Protein AF-A0A074LL83-F1 (afdb_monomer)

Organism: NCBI:txid1157490

Structure (mmCIF, N/CA/C/O backbone):
data_AF-A0A074LL83-F1
#
_entry.id   AF-A0A074LL83-F1
#
loop_
_atom_site.group_PDB
_atom_site.id
_atom_site.type_symbol
_atom_site.label_atom_id
_atom_site.label_alt_id
_atom_site.label_comp_id
_atom_site.label_asym_id
_atom_site.label_entity_id
_atom_site.label_seq_id
_atom_site.pdbx_PDB_ins_code
_atom_site.Cartn_x
_atom_site.Cartn_y
_atom_site.Cartn_z
_atom_site.occupancy
_atom_site.B_iso_or_equiv
_atom_site.auth_seq_id
_atom_site.auth_comp_id
_atom_site.auth_asym_id
_atom_site.auth_atom_id
_atom_site.pdbx_PDB_model_num
ATOM 1 N N . MET A 1 1 ? 24.679 20.897 33.293 1.00 54.88 1 MET A N 1
ATOM 2 C CA . MET A 1 1 ? 26.106 20.642 32.977 1.00 54.88 1 MET A CA 1
ATOM 3 C C . MET A 1 1 ? 26.326 19.509 31.965 1.00 54.88 1 MET A C 1
ATOM 5 O O . MET A 1 1 ? 27.385 19.500 31.364 1.00 54.88 1 MET A O 1
ATOM 9 N N . GLN A 1 2 ? 25.372 18.596 31.721 1.00 56.31 2 GLN A N 1
ATOM 10 C CA . GLN A 1 2 ? 25.545 17.482 30.762 1.00 56.31 2 GLN A CA 1
ATOM 11 C C . GLN A 1 2 ? 25.515 17.887 29.275 1.00 56.31 2 GLN A C 1
ATOM 13 O O . GLN A 1 2 ? 26.159 17.241 28.459 1.00 56.31 2 GLN A O 1
ATOM 18 N N . GLU A 1 3 ? 24.825 18.971 28.919 1.00 57.19 3 GLU A N 1
ATOM 19 C CA . GLU A 1 3 ? 24.640 19.381 27.515 1.00 57.19 3 GLU A CA 1
ATOM 20 C C . GLU A 1 3 ? 25.941 19.857 26.840 1.00 57.19 3 GLU A C 1
ATOM 22 O O . GLU A 1 3 ? 26.158 19.633 25.652 1.00 57.19 3 GLU A O 1
ATOM 27 N N . HIS A 1 4 ? 26.861 20.437 27.617 1.00 55.94 4 HIS A N 1
ATOM 28 C CA . HIS A 1 4 ? 28.165 20.865 27.110 1.00 55.94 4 HIS A CA 1
ATOM 29 C C . HIS A 1 4 ? 29.113 19.694 26.824 1.00 55.94 4 HIS A C 1
ATOM 31 O O . HIS A 1 4 ? 29.943 19.811 25.929 1.00 55.94 4 HIS A O 1
ATOM 37 N N . ALA A 1 5 ? 28.969 18.567 27.530 1.00 67.25 5 ALA A N 1
ATOM 38 C CA . ALA A 1 5 ? 29.802 17.385 27.308 1.00 67.25 5 ALA A CA 1
ATOM 39 C C . ALA A 1 5 ? 29.452 16.693 25.979 1.00 67.25 5 ALA A C 1
ATOM 41 O O . ALA A 1 5 ? 30.344 16.344 25.211 1.00 67.25 5 ALA A O 1
ATOM 42 N N . ALA A 1 6 ? 28.157 16.593 25.661 1.00 66.69 6 ALA A N 1
ATOM 43 C CA . ALA A 1 6 ? 27.686 15.978 24.419 1.00 66.69 6 ALA A CA 1
ATOM 44 C C . ALA A 1 6 ? 28.122 16.762 23.166 1.00 66.69 6 ALA A C 1
ATOM 46 O O . ALA A 1 6 ? 28.468 16.176 22.143 1.00 66.69 6 ALA A O 1
ATOM 47 N N . LEU A 1 7 ? 28.156 18.097 23.244 1.00 68.69 7 LEU A N 1
ATOM 48 C CA . LEU A 1 7 ? 28.648 18.932 22.143 1.00 68.69 7 LEU A CA 1
ATOM 49 C C . LEU A 1 7 ? 30.159 18.787 21.924 1.00 68.69 7 LEU A C 1
ATOM 51 O O . LEU A 1 7 ? 30.627 18.922 20.794 1.00 68.69 7 LEU A O 1
ATOM 55 N N . GLN A 1 8 ? 30.912 18.493 22.983 1.00 73.31 8 GLN A N 1
ATOM 56 C CA . GLN A 1 8 ? 32.361 18.341 22.924 1.00 73.31 8 GLN A CA 1
ATOM 57 C C . GLN A 1 8 ? 32.765 17.019 22.252 1.00 73.31 8 GLN A C 1
ATOM 59 O O . GLN A 1 8 ? 33.662 17.013 21.410 1.00 73.31 8 GLN A O 1
ATOM 64 N N . GLU A 1 9 ? 32.035 15.932 22.528 1.00 69.62 9 GLU A N 1
ATOM 65 C CA . GLU A 1 9 ? 32.222 14.638 21.851 1.00 69.62 9 GLU A CA 1
ATOM 66 C C . GLU A 1 9 ? 31.935 14.727 20.343 1.00 69.62 9 GLU A C 1
ATOM 68 O O . GLU A 1 9 ? 32.681 14.186 19.527 1.00 69.62 9 GLU A O 1
ATOM 73 N N . ILE A 1 10 ? 30.899 15.478 19.947 1.00 71.44 10 ILE A N 1
ATOM 74 C CA . ILE A 1 10 ? 30.549 15.675 18.529 1.00 71.44 10 ILE A CA 1
ATOM 75 C C . ILE A 1 10 ? 31.634 16.473 17.787 1.00 71.44 10 ILE A C 1
ATOM 77 O O . ILE A 1 10 ? 31.886 16.224 16.605 1.00 71.44 10 ILE A O 1
ATOM 81 N N . GLN A 1 11 ? 32.297 17.421 18.456 1.00 73.88 11 GLN A N 1
ATOM 82 C CA . GLN A 1 11 ? 33.397 18.178 17.854 1.00 73.88 11 GLN A CA 1
ATOM 83 C C . GLN A 1 11 ? 34.665 17.332 17.703 1.00 73.88 11 GLN A C 1
ATOM 85 O O . GLN A 1 11 ? 35.257 17.349 16.624 1.00 73.88 11 GLN A O 1
ATOM 90 N N . GLN A 1 12 ? 35.020 16.526 18.708 1.00 75.75 12 GLN A N 1
ATOM 91 C CA . GLN A 1 12 ? 36.162 15.607 18.609 1.00 75.75 12 GLN A CA 1
ATOM 92 C C . GLN A 1 12 ? 35.992 14.595 17.472 1.00 75.75 12 GLN A C 1
ATOM 94 O O . GLN A 1 12 ? 36.8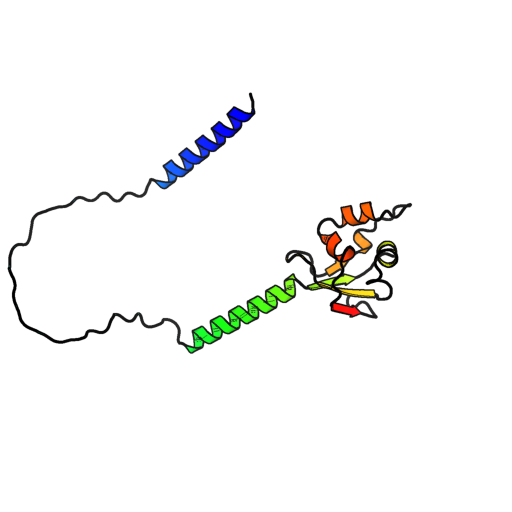98 14.434 16.655 1.00 75.75 12 GLN A O 1
ATOM 99 N N . ALA A 1 13 ? 34.804 13.998 17.331 1.00 67.94 13 ALA A N 1
ATOM 100 C CA . ALA A 1 13 ? 34.530 13.057 16.244 1.00 67.94 13 ALA A CA 1
ATOM 101 C C . ALA A 1 13 ? 34.666 13.700 14.847 1.00 67.94 13 ALA A C 1
ATOM 103 O O . ALA A 1 13 ? 35.044 13.042 13.874 1.00 67.94 13 ALA A O 1
ATOM 104 N N . ARG A 1 14 ? 34.387 15.005 14.727 1.00 64.25 14 ARG A N 1
ATOM 105 C CA . ARG A 1 14 ? 34.514 15.742 13.462 1.00 64.25 14 ARG A CA 1
ATOM 106 C C . ARG A 1 14 ? 35.968 16.084 13.134 1.00 64.25 14 ARG A C 1
ATOM 108 O O . ARG A 1 14 ? 36.344 16.046 11.961 1.00 64.25 14 ARG A O 1
ATOM 115 N N . GLU A 1 15 ? 36.783 16.388 14.138 1.00 64.50 15 GLU A N 1
ATOM 116 C CA . GLU A 1 15 ? 38.220 16.632 13.967 1.00 64.50 15 GLU A CA 1
ATOM 117 C C . GLU A 1 15 ? 38.965 15.350 13.577 1.00 64.50 15 GLU A C 1
ATOM 119 O O . GLU A 1 15 ? 39.771 15.380 12.649 1.00 64.50 15 GLU A O 1
ATOM 124 N N . GLU A 1 16 ? 38.621 14.205 14.171 1.00 62.50 16 GLU A N 1
ATOM 125 C CA . GLU A 1 16 ? 39.196 12.900 13.809 1.00 62.50 16 GLU A CA 1
ATOM 126 C C . GLU A 1 16 ? 38.841 12.479 12.372 1.00 62.50 16 GLU A C 1
ATOM 128 O O . GLU A 1 16 ? 39.699 11.995 11.624 1.00 62.50 16 GLU A O 1
ATOM 133 N N . ALA A 1 17 ? 37.600 12.731 11.940 1.00 57.31 17 ALA A N 1
ATOM 134 C CA . ALA A 1 17 ? 37.172 12.480 10.563 1.00 57.31 17 ALA A CA 1
ATOM 135 C C . ALA A 1 17 ? 37.870 13.413 9.554 1.00 57.31 17 ALA A C 1
ATOM 137 O O . ALA A 1 17 ? 38.196 13.001 8.439 1.00 57.31 17 ALA A O 1
ATOM 138 N N . THR A 1 18 ? 38.151 14.657 9.952 1.00 58.06 18 THR A N 1
ATOM 139 C CA . THR A 1 18 ? 38.845 15.634 9.098 1.00 58.06 18 THR A CA 1
ATOM 140 C C . THR A 1 18 ? 40.349 15.343 9.024 1.00 58.06 18 THR A C 1
ATOM 142 O O . THR A 1 18 ? 40.938 15.444 7.949 1.00 58.06 18 THR A O 1
ATOM 145 N N . ALA A 1 19 ? 40.963 14.892 10.124 1.00 56.03 19 ALA A N 1
ATOM 146 C CA . ALA A 1 19 ? 42.364 14.471 10.166 1.00 56.03 19 ALA A CA 1
ATOM 147 C C . ALA A 1 19 ? 42.610 13.178 9.367 1.00 56.03 19 ALA A C 1
ATOM 14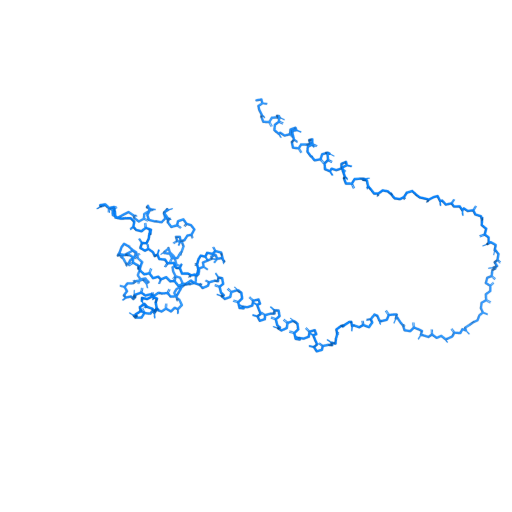9 O O . ALA A 1 19 ? 43.634 13.050 8.696 1.00 56.03 19 ALA A O 1
ATOM 150 N N . THR A 1 20 ? 41.648 12.249 9.361 1.00 50.91 20 THR A N 1
ATOM 151 C CA . THR A 1 20 ? 41.739 11.000 8.582 1.00 50.91 20 THR A CA 1
ATOM 152 C C . THR A 1 20 ? 41.584 11.241 7.074 1.00 50.91 20 THR A C 1
ATOM 154 O O . THR A 1 20 ? 42.160 10.514 6.268 1.00 50.91 20 THR A O 1
ATOM 157 N N . SER A 1 21 ? 40.879 12.302 6.664 1.00 48.91 21 SER A N 1
ATOM 158 C CA . SER A 1 21 ? 40.698 12.649 5.246 1.00 48.91 21 SER A CA 1
ATOM 159 C C . SER A 1 21 ? 41.885 13.404 4.620 1.00 48.91 21 SER A C 1
ATOM 161 O O . SER A 1 21 ? 41.867 13.650 3.415 1.00 48.91 21 SER A O 1
ATOM 163 N N . ALA A 1 22 ? 42.911 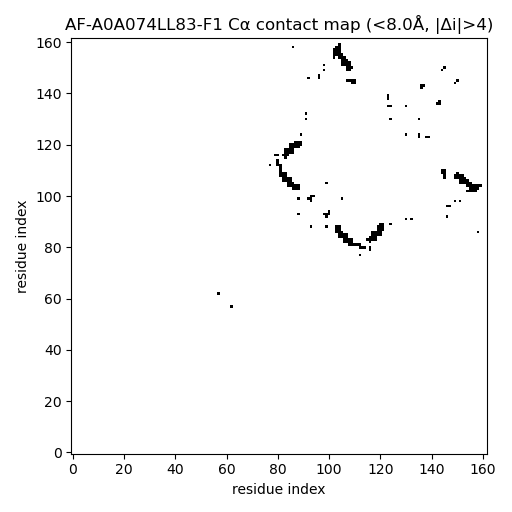13.773 5.397 1.00 50.34 22 ALA A N 1
ATOM 164 C CA . ALA A 1 22 ? 44.043 14.581 4.927 1.00 50.34 22 ALA A CA 1
ATOM 165 C C . ALA A 1 22 ? 45.300 13.766 4.546 1.00 50.34 22 ALA A C 1
ATOM 167 O O . ALA A 1 22 ? 46.328 14.349 4.205 1.00 50.34 22 ALA A O 1
ATOM 168 N N . VAL A 1 23 ? 45.240 12.429 4.557 1.00 54.00 23 VAL A N 1
ATOM 169 C CA . VAL A 1 23 ? 46.351 11.555 4.130 1.00 54.00 23 VAL A CA 1
ATOM 170 C C . VAL A 1 23 ? 46.184 11.147 2.663 1.00 54.00 23 VAL A C 1
ATOM 172 O O . VAL A 1 23 ? 46.036 9.975 2.353 1.00 54.00 23 VAL A O 1
ATOM 175 N N . VAL A 1 24 ? 46.209 12.117 1.747 1.00 45.38 24 VAL A N 1
ATOM 176 C CA . VAL A 1 24 ? 46.661 11.908 0.357 1.00 45.38 24 VAL A CA 1
ATOM 177 C C . VAL A 1 24 ? 47.315 13.207 -0.114 1.00 45.38 24 VAL A C 1
ATOM 179 O O . VAL A 1 24 ? 46.686 14.064 -0.727 1.00 45.38 24 VAL A O 1
ATOM 182 N N . ALA A 1 25 ? 48.598 13.358 0.193 1.00 50.03 25 ALA A N 1
ATOM 183 C CA . ALA A 1 25 ? 49.482 14.241 -0.553 1.00 50.03 25 ALA A CA 1
ATOM 184 C C . ALA A 1 25 ? 50.261 13.390 -1.562 1.00 50.03 25 ALA A C 1
ATOM 186 O O . ALA A 1 25 ? 50.741 12.315 -1.198 1.00 50.03 25 ALA A O 1
ATOM 187 N N . PRO A 1 26 ? 50.486 13.890 -2.781 1.00 42.53 26 PRO A N 1
ATOM 188 C CA . PRO A 1 26 ? 51.759 13.656 -3.432 1.00 42.53 26 PRO A CA 1
ATOM 189 C C . PRO A 1 26 ? 52.584 14.946 -3.412 1.00 42.53 26 PRO A C 1
ATOM 191 O O . PRO A 1 26 ? 52.253 15.946 -4.043 1.00 42.53 26 PRO A O 1
ATOM 194 N N . VAL A 1 27 ? 53.678 14.883 -2.655 1.00 48.06 27 VAL A N 1
ATOM 195 C CA . VAL A 1 27 ? 54.888 15.686 -2.842 1.00 48.06 27 VAL A CA 1
ATOM 196 C C . VAL A 1 27 ? 55.633 15.110 -4.049 1.00 48.06 27 VAL A C 1
ATOM 198 O O . VAL A 1 27 ? 55.909 13.913 -4.046 1.00 48.06 27 VAL A O 1
ATOM 201 N N . LEU A 1 28 ? 55.988 15.937 -5.038 1.00 41.09 28 LEU A N 1
ATOM 202 C CA . LEU A 1 28 ? 57.222 15.773 -5.818 1.00 41.09 28 LEU A CA 1
ATOM 203 C C . LEU A 1 28 ? 57.627 17.112 -6.471 1.00 41.09 28 LEU A C 1
ATOM 205 O O . LEU A 1 28 ? 56.783 17.846 -6.979 1.00 41.09 28 LEU A O 1
ATOM 209 N N . GLU A 1 29 ? 58.916 17.420 -6.362 1.00 43.59 29 GLU A N 1
ATOM 210 C CA . GLU A 1 29 ? 59.624 18.688 -6.599 1.00 43.59 29 GLU A CA 1
ATOM 211 C C . GLU A 1 29 ? 59.589 19.234 -8.045 1.00 43.59 29 GLU A C 1
ATOM 213 O O . GLU A 1 29 ? 59.430 18.459 -8.989 1.00 43.59 29 GLU A O 1
ATOM 218 N N . PRO A 1 30 ? 59.817 20.551 -8.254 1.00 42.69 30 PRO A N 1
ATOM 219 C CA . PRO A 1 30 ? 60.119 21.106 -9.565 1.00 42.69 30 PRO A CA 1
ATOM 220 C C . PRO A 1 30 ? 61.636 21.060 -9.806 1.00 42.69 30 PRO A C 1
ATOM 222 O O . PRO A 1 30 ? 62.380 21.858 -9.239 1.00 42.69 30 PRO A O 1
ATOM 225 N N . ASP A 1 31 ? 62.099 20.143 -10.656 1.00 36.25 31 ASP A N 1
ATOM 226 C CA . ASP A 1 31 ? 63.470 20.188 -11.174 1.00 36.25 31 ASP A CA 1
ATOM 227 C C . ASP A 1 31 ? 63.497 21.047 -12.447 1.00 36.25 31 ASP A C 1
ATOM 229 O O . ASP A 1 31 ? 63.228 20.605 -13.566 1.00 36.25 31 ASP A O 1
ATOM 233 N N . GLU A 1 32 ? 63.744 22.340 -12.245 1.00 46.38 32 GLU A N 1
ATOM 234 C CA . GLU A 1 32 ? 64.168 23.259 -13.290 1.00 46.38 32 GLU A CA 1
ATOM 235 C C . GLU A 1 32 ? 65.632 22.969 -13.627 1.00 46.38 32 GLU A C 1
ATOM 237 O O . GLU A 1 32 ? 66.516 23.470 -12.931 1.00 46.38 32 GLU A O 1
ATOM 242 N N . ARG A 1 33 ? 65.884 22.205 -14.698 1.00 44.91 33 ARG A N 1
ATOM 243 C CA . ARG A 1 33 ? 67.024 22.328 -15.636 1.00 44.91 33 ARG A CA 1
ATOM 244 C C . ARG A 1 33 ? 67.168 21.040 -16.436 1.00 44.91 33 ARG A C 1
ATOM 246 O O . ARG A 1 33 ? 67.804 20.101 -15.991 1.00 44.91 33 ARG A O 1
ATOM 253 N N . ASP A 1 34 ? 66.617 21.034 -17.642 1.00 38.38 34 ASP A N 1
ATOM 254 C CA . ASP A 1 34 ? 67.383 20.733 -18.853 1.00 38.38 34 ASP A CA 1
ATOM 255 C C . ASP A 1 34 ? 66.459 20.734 -20.072 1.00 38.38 34 ASP A C 1
ATOM 257 O O . ASP A 1 34 ? 65.319 20.287 -20.011 1.00 38.38 34 ASP A O 1
ATOM 261 N N . LEU A 1 35 ? 67.011 21.215 -21.191 1.00 45.62 35 LEU A N 1
ATOM 262 C CA . LEU A 1 35 ? 66.440 21.314 -22.544 1.00 45.62 35 LEU A CA 1
ATOM 263 C C . LEU A 1 35 ? 65.734 22.651 -22.835 1.00 45.62 35 LEU A C 1
ATOM 265 O O . LEU A 1 35 ? 64.518 22.763 -22.903 1.00 45.62 35 LEU A O 1
ATOM 269 N N . LEU A 1 36 ? 66.479 23.758 -22.852 1.00 38.31 36 LEU A N 1
ATOM 270 C CA . LEU A 1 36 ? 67.263 24.247 -24.004 1.00 38.31 36 LEU A CA 1
ATOM 271 C C . LEU A 1 36 ? 66.424 24.575 -25.254 1.00 38.31 36 LEU A C 1
ATOM 273 O O . LEU A 1 36 ? 66.023 23.704 -26.013 1.00 38.31 36 LEU A O 1
ATOM 277 N N . LEU A 1 37 ? 66.315 25.888 -25.487 1.00 43.47 37 LEU A N 1
ATOM 278 C CA . LEU A 1 37 ? 66.510 26.582 -26.765 1.00 43.47 37 LEU A CA 1
ATOM 279 C C . LEU A 1 37 ? 65.825 26.011 -28.026 1.00 43.47 37 LEU A C 1
ATOM 281 O O . LEU A 1 37 ? 66.400 25.194 -28.742 1.00 43.47 37 LEU A O 1
ATOM 285 N N . SER A 1 38 ? 64.750 26.673 -28.466 1.00 39.47 38 SER A N 1
ATOM 286 C CA . SER A 1 38 ? 64.797 27.481 -29.704 1.00 39.47 38 SER A CA 1
ATOM 287 C C . SER A 1 38 ? 63.541 28.346 -29.895 1.00 39.47 38 SER A C 1
ATOM 289 O O . SER A 1 38 ? 62.445 27.918 -29.537 1.00 39.47 38 SER A O 1
ATOM 291 N N . PRO A 1 39 ? 63.678 29.564 -30.458 1.00 45.03 39 PRO A N 1
ATOM 292 C CA . PRO A 1 39 ? 62.565 30.462 -30.742 1.00 45.03 39 PRO A CA 1
ATOM 293 C C . PRO A 1 39 ? 61.876 30.127 -32.082 1.00 45.03 39 PRO A C 1
ATOM 295 O O . PRO A 1 39 ? 62.506 29.650 -33.022 1.00 45.03 39 PRO A O 1
ATOM 298 N N . ALA A 1 40 ? 60.573 30.421 -32.152 1.00 43.44 40 ALA A N 1
ATOM 299 C CA . ALA A 1 40 ? 59.694 30.427 -33.337 1.00 43.44 40 ALA A CA 1
ATOM 300 C C . ALA A 1 40 ? 60.285 31.252 -34.524 1.00 43.44 40 ALA A C 1
ATOM 302 O O . ALA A 1 40 ? 61.142 32.093 -34.237 1.00 43.44 40 ALA A O 1
ATOM 303 N N . PRO A 1 41 ? 59.824 31.156 -35.810 1.00 51.53 41 PRO A N 1
ATOM 304 C CA . PRO A 1 41 ? 58.413 30.966 -36.204 1.00 51.53 41 PRO A CA 1
ATOM 305 C C . PRO A 1 41 ? 58.084 30.271 -37.563 1.00 51.53 41 PRO A C 1
ATOM 307 O O . PRO A 1 41 ? 58.924 30.059 -38.427 1.00 51.53 41 PRO A O 1
ATOM 310 N N . ALA A 1 42 ? 56.776 30.047 -37.760 1.00 39.94 42 ALA A N 1
ATOM 311 C CA . ALA A 1 42 ? 56.026 30.045 -39.027 1.00 39.94 42 ALA A CA 1
ATOM 312 C C . ALA A 1 42 ? 56.351 29.007 -40.125 1.00 39.94 42 ALA A C 1
ATOM 314 O O . ALA A 1 42 ? 57.200 29.237 -40.981 1.00 39.94 42 ALA A O 1
ATOM 315 N N . ARG A 1 43 ? 55.463 28.017 -40.293 1.00 35.16 43 ARG A N 1
ATOM 316 C CA . ARG A 1 43 ? 54.472 28.011 -41.390 1.00 35.16 43 ARG A CA 1
ATOM 317 C C . ARG A 1 43 ? 53.514 26.825 -41.278 1.00 35.16 43 ARG A C 1
ATOM 319 O O . ARG A 1 43 ? 53.889 25.747 -40.848 1.00 35.16 43 ARG A O 1
ATOM 326 N N . ALA A 1 44 ? 52.279 27.120 -41.667 1.00 49.75 44 ALA A N 1
ATOM 327 C CA . ALA A 1 44 ? 51.123 26.256 -41.813 1.00 49.75 44 ALA A CA 1
ATOM 328 C C . ALA A 1 44 ? 51.424 24.825 -42.279 1.00 49.75 44 ALA A C 1
ATOM 330 O O . ALA A 1 44 ? 51.908 24.639 -43.391 1.00 49.75 44 ALA A O 1
ATOM 331 N N . GLU A 1 45 ? 50.973 23.854 -41.488 1.00 47.47 45 GLU A N 1
ATOM 332 C CA . GLU A 1 45 ? 50.370 22.643 -42.030 1.00 47.47 45 GLU A CA 1
ATOM 333 C C . GLU A 1 45 ? 48.994 22.459 -41.390 1.00 47.47 45 GLU A C 1
ATOM 335 O O . GLU A 1 45 ? 48.813 22.144 -40.216 1.00 47.47 45 GLU A O 1
ATOM 340 N N . GLU A 1 46 ? 48.019 22.801 -42.216 1.00 50.16 46 GLU A N 1
ATOM 341 C CA . GLU A 1 46 ? 46.670 22.277 -42.269 1.00 50.16 46 GLU A CA 1
ATOM 342 C C . GLU A 1 46 ? 46.599 20.799 -41.855 1.00 50.16 46 GLU A C 1
ATOM 344 O O . GLU A 1 46 ? 46.993 19.898 -42.584 1.00 50.16 46 GLU A O 1
ATOM 349 N N . SER A 1 47 ? 46.019 20.537 -40.693 1.00 42.25 47 SER A N 1
ATOM 350 C CA . SER A 1 47 ? 44.980 19.520 -40.598 1.00 42.25 47 SER A CA 1
ATOM 351 C C . SER A 1 47 ? 44.076 19.905 -39.442 1.00 42.25 47 SER A C 1
ATOM 353 O O . SER A 1 47 ? 44.479 19.970 -38.281 1.00 42.25 47 SER A O 1
ATOM 355 N N . ALA A 1 48 ? 42.834 20.220 -39.790 1.00 49.97 48 ALA A N 1
ATOM 356 C CA . ALA A 1 48 ? 41.713 20.139 -38.880 1.00 49.97 48 ALA A CA 1
ATOM 357 C C . ALA A 1 48 ? 41.614 18.679 -38.412 1.00 49.97 48 ALA A C 1
ATOM 359 O O . ALA A 1 48 ? 40.875 17.875 -38.972 1.00 49.97 48 ALA A O 1
ATOM 360 N N . GLY A 1 49 ? 42.435 18.315 -37.429 1.00 43.97 49 GLY A N 1
ATOM 361 C CA . GLY A 1 49 ? 42.254 17.123 -36.628 1.00 43.97 49 GLY A CA 1
ATOM 362 C C . GLY A 1 49 ? 41.082 17.406 -35.714 1.00 43.97 49 GLY A C 1
ATOM 363 O O . GLY A 1 49 ? 41.272 17.907 -34.611 1.00 43.97 49 GLY A O 1
ATOM 364 N N . THR A 1 50 ? 39.885 17.173 -36.250 1.00 46.78 50 THR A N 1
ATOM 365 C CA . THR A 1 50 ? 38.638 16.975 -35.517 1.00 46.78 50 THR A CA 1
ATOM 366 C C . THR A 1 50 ? 38.931 16.422 -34.138 1.00 46.78 50 THR A C 1
ATOM 368 O O . THR A 1 50 ? 39.649 15.426 -34.005 1.00 46.78 50 THR A O 1
ATOM 371 N N . ASP A 1 51 ? 38.378 17.129 -33.160 1.00 49.56 51 ASP A N 1
ATOM 372 C CA . ASP A 1 51 ? 38.232 16.750 -31.771 1.00 49.56 51 ASP A CA 1
ATOM 373 C C . ASP A 1 51 ? 38.248 15.233 -31.611 1.00 49.56 51 ASP A C 1
ATOM 375 O O . ASP A 1 51 ? 37.583 14.521 -32.365 1.00 49.56 51 ASP A O 1
ATOM 379 N N . GLY A 1 52 ? 39.029 14.739 -30.648 1.00 51.38 52 GLY A N 1
ATOM 380 C CA . GLY A 1 52 ? 39.009 13.344 -30.227 1.00 51.38 52 GLY A CA 1
ATOM 381 C C . GLY A 1 52 ? 37.609 12.984 -29.743 1.00 51.38 52 GLY A C 1
ATOM 382 O O . GLY A 1 52 ? 37.323 12.999 -28.548 1.00 51.38 52 GLY A O 1
ATOM 383 N N . GLU A 1 53 ? 36.726 12.712 -30.694 1.00 59.62 53 GLU A N 1
ATOM 384 C CA . GLU A 1 53 ? 35.340 12.370 -30.496 1.00 59.62 53 GLU A CA 1
ATOM 385 C C . GLU A 1 53 ? 35.378 10.947 -29.959 1.00 59.62 53 GLU A C 1
ATOM 387 O O . GLU A 1 53 ? 35.530 9.973 -30.698 1.00 59.62 53 GLU A O 1
ATOM 392 N N . LEU A 1 54 ? 35.391 10.851 -28.626 1.00 66.50 54 LEU A N 1
ATOM 393 C CA . LEU A 1 54 ? 35.244 9.612 -27.876 1.00 66.50 54 LEU A CA 1
ATOM 394 C C . LEU A 1 54 ? 34.113 8.827 -28.528 1.00 66.50 54 LEU A C 1
ATOM 396 O O . LEU A 1 54 ? 32.944 9.194 -28.379 1.00 66.50 54 LEU A O 1
ATOM 400 N N . GLN A 1 55 ? 34.464 7.783 -29.287 1.00 64.44 55 GLN A N 1
ATOM 401 C CA . GLN A 1 55 ? 33.458 6.982 -29.963 1.00 64.44 55 GLN A CA 1
ATOM 402 C C . GLN A 1 55 ? 32.443 6.533 -28.913 1.00 64.44 55 GLN A C 1
ATOM 404 O O . GLN A 1 55 ? 32.840 6.005 -27.866 1.00 64.44 55 GLN A O 1
ATOM 409 N N . PRO A 1 56 ? 31.141 6.776 -29.131 1.00 68.56 56 PRO A N 1
ATOM 410 C CA . PRO A 1 56 ? 30.153 6.421 -28.139 1.00 68.56 56 PRO A CA 1
ATOM 411 C C . PRO A 1 56 ? 30.181 4.900 -27.970 1.00 68.56 56 PRO A C 1
ATOM 413 O O . PRO A 1 56 ? 29.864 4.155 -28.892 1.00 68.56 56 PRO A O 1
ATOM 416 N N . PHE A 1 57 ? 30.554 4.442 -26.770 1.00 69.38 57 PHE A N 1
ATOM 417 C CA . PHE A 1 57 ? 30.613 3.019 -26.402 1.00 69.38 57 PHE A CA 1
ATOM 418 C C . PHE A 1 57 ? 29.278 2.287 -26.642 1.00 69.38 57 PHE A C 1
ATOM 420 O O . PHE A 1 57 ? 29.245 1.074 -26.830 1.00 69.38 57 PHE A O 1
ATOM 427 N N . PHE A 1 58 ? 28.171 3.035 -26.676 1.00 70.69 58 PHE A N 1
ATOM 428 C CA . PHE A 1 58 ? 26.843 2.542 -27.013 1.00 70.69 58 PHE A CA 1
ATOM 429 C C . PHE A 1 58 ? 26.331 3.188 -28.297 1.00 70.69 58 PHE A C 1
ATOM 431 O O . PHE A 1 58 ? 26.323 4.413 -28.428 1.00 70.69 58 PHE A O 1
ATOM 438 N N . SER A 1 59 ? 25.801 2.363 -29.197 1.00 82.44 59 SER A N 1
ATOM 439 C CA . SER A 1 59 ? 25.041 2.841 -30.353 1.00 82.44 59 SER A CA 1
ATOM 440 C C . SER A 1 59 ? 23.836 3.690 -29.913 1.00 82.44 59 SER A C 1
ATOM 442 O O . SER A 1 59 ? 23.247 3.467 -28.850 1.00 82.44 59 SER A O 1
ATOM 444 N N . THR A 1 60 ? 23.414 4.646 -30.748 1.00 86.44 60 THR A N 1
ATOM 445 C CA . THR A 1 60 ? 22.241 5.505 -30.485 1.00 86.44 60 THR A CA 1
ATOM 446 C C . THR A 1 60 ? 20.990 4.685 -30.147 1.00 86.44 60 THR A C 1
ATOM 448 O O . THR A 1 60 ? 20.231 5.046 -29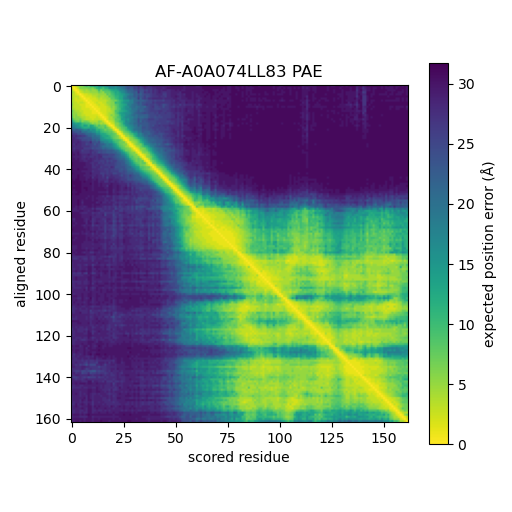.251 1.00 86.44 60 THR A O 1
ATOM 451 N N . TRP A 1 61 ? 20.816 3.530 -30.795 1.00 81.12 61 TRP A N 1
ATOM 452 C CA . TRP A 1 61 ? 19.705 2.608 -30.549 1.00 81.12 61 TRP A CA 1
ATOM 453 C C . TRP A 1 61 ? 19.768 1.915 -29.185 1.00 81.12 61 TRP A C 1
ATOM 455 O O . TRP A 1 61 ? 18.742 1.800 -28.517 1.00 81.12 61 TRP A O 1
ATOM 465 N N . GLN A 1 62 ? 20.956 1.511 -28.727 1.00 87.69 62 GLN A N 1
ATOM 466 C CA . GLN A 1 62 ? 21.125 0.969 -27.373 1.00 87.69 62 GLN A CA 1
ATOM 467 C C . GLN A 1 62 ? 20.782 2.012 -26.310 1.00 87.69 62 GLN A C 1
ATOM 469 O O . GLN A 1 62 ? 20.135 1.681 -25.322 1.00 87.69 62 GLN A O 1
ATOM 474 N N . ARG A 1 63 ? 21.149 3.281 -26.528 1.00 85.38 63 ARG A N 1
ATOM 475 C CA . ARG A 1 63 ? 20.790 4.374 -25.616 1.00 85.38 63 ARG A CA 1
ATOM 476 C C . ARG A 1 63 ? 19.273 4.555 -25.538 1.00 85.38 63 ARG A C 1
ATOM 478 O O . ARG A 1 63 ? 18.740 4.664 -24.439 1.00 85.38 63 ARG A O 1
ATOM 485 N N . VAL A 1 64 ? 18.575 4.540 -26.675 1.00 88.06 64 VAL A N 1
ATOM 486 C CA . VAL A 1 64 ? 17.104 4.627 -26.715 1.00 88.06 64 VAL A CA 1
ATOM 487 C C . VAL A 1 64 ? 16.456 3.448 -25.985 1.00 88.06 64 VAL A C 1
ATOM 489 O O . VAL A 1 64 ? 15.561 3.662 -25.169 1.00 88.06 64 VAL A O 1
ATOM 492 N N . LEU A 1 65 ? 16.927 2.220 -26.216 1.00 89.75 65 LEU A N 1
ATOM 493 C CA . LEU A 1 65 ? 16.444 1.024 -25.515 1.00 89.75 65 LEU A CA 1
ATOM 494 C C . LEU A 1 65 ? 16.689 1.098 -24.005 1.00 89.75 65 LEU A C 1
ATOM 496 O O . LEU A 1 65 ? 15.820 0.735 -23.219 1.00 89.75 65 LEU A O 1
ATOM 500 N N . LEU A 1 66 ? 17.844 1.611 -23.588 1.00 90.75 66 LEU A N 1
ATOM 501 C CA . LEU A 1 66 ? 18.186 1.746 -22.177 1.00 90.75 66 LEU A CA 1
ATOM 502 C C . LEU A 1 66 ? 17.310 2.802 -21.499 1.00 90.75 66 LEU A C 1
ATOM 504 O O . LEU A 1 66 ? 16.755 2.532 -20.438 1.00 90.75 66 LEU A O 1
ATOM 508 N N . TRP A 1 67 ? 17.105 3.966 -22.121 1.00 93.12 67 TRP A N 1
ATOM 509 C CA . TRP A 1 67 ? 16.198 4.990 -21.593 1.00 93.12 67 TRP A CA 1
ATOM 510 C C . TRP A 1 67 ? 14.755 4.503 -21.520 1.00 93.12 67 TRP A C 1
ATOM 512 O O . TRP A 1 67 ? 14.122 4.631 -20.476 1.00 93.12 67 TRP A O 1
ATOM 522 N N . THR A 1 68 ? 14.243 3.911 -22.598 1.00 92.31 68 THR A N 1
ATOM 523 C CA . THR A 1 68 ? 12.870 3.384 -22.628 1.00 92.31 68 THR A CA 1
ATOM 524 C C . THR A 1 68 ? 12.677 2.259 -21.616 1.00 92.31 68 THR A C 1
ATOM 526 O O . THR A 1 68 ? 11.710 2.292 -20.858 1.00 92.31 68 THR A O 1
ATOM 529 N N . GLY A 1 69 ? 13.624 1.323 -21.526 1.00 92.94 69 GLY A N 1
ATOM 530 C CA . GLY A 1 69 ? 13.624 0.268 -20.516 1.00 92.94 69 GLY A CA 1
ATOM 531 C C . GLY A 1 69 ? 13.674 0.826 -19.094 1.00 92.94 69 GLY A C 1
ATOM 532 O O . GLY A 1 69 ? 12.886 0.415 -18.250 1.00 92.94 69 GLY A O 1
ATOM 533 N N . THR A 1 70 ? 14.529 1.818 -18.838 1.00 93.56 70 THR A N 1
ATOM 534 C CA . THR A 1 70 ? 14.644 2.464 -17.519 1.00 93.56 70 THR A CA 1
ATOM 535 C C . THR A 1 70 ? 13.342 3.151 -17.127 1.00 93.56 70 THR A C 1
ATOM 537 O O . THR A 1 70 ? 12.865 2.960 -16.011 1.00 93.56 70 THR A O 1
ATOM 540 N N . VAL A 1 71 ? 12.728 3.909 -18.038 1.00 94.69 71 VAL A N 1
ATOM 541 C CA . VAL A 1 71 ? 11.436 4.570 -17.797 1.00 94.69 71 VAL A CA 1
ATOM 542 C C . VAL A 1 71 ? 10.347 3.538 -17.532 1.00 94.69 71 VAL A C 1
ATOM 544 O O . VAL A 1 71 ? 9.601 3.683 -16.568 1.00 94.69 71 VAL A O 1
ATOM 547 N N . LEU A 1 72 ? 10.284 2.468 -18.326 1.00 95.25 72 LEU A N 1
ATOM 548 C CA . LEU A 1 72 ? 9.296 1.408 -18.145 1.00 95.25 72 LEU A CA 1
ATOM 549 C C . LEU A 1 72 ? 9.454 0.716 -16.787 1.00 95.25 72 LEU A C 1
ATOM 551 O O . LEU A 1 72 ? 8.482 0.594 -16.048 1.00 95.25 72 LEU A O 1
ATOM 555 N N . VAL A 1 73 ? 10.675 0.311 -16.430 1.00 93.00 73 VAL A N 1
ATOM 556 C CA . VAL A 1 73 ? 10.971 -0.305 -15.129 1.00 93.00 73 VAL A CA 1
ATOM 557 C C . VAL A 1 73 ? 10.635 0.656 -13.994 1.00 93.00 73 VAL A C 1
ATOM 559 O O . VAL A 1 73 ? 10.015 0.247 -13.018 1.00 93.00 73 VAL A O 1
ATOM 562 N N . THR A 1 74 ? 10.966 1.940 -14.140 1.00 89.00 74 THR A N 1
ATOM 563 C CA . THR A 1 74 ? 10.626 2.966 -13.146 1.00 89.00 74 THR A CA 1
ATOM 564 C C . THR A 1 74 ? 9.115 3.051 -12.963 1.00 89.00 74 THR A C 1
ATOM 566 O O . THR A 1 74 ? 8.638 2.979 -11.839 1.00 89.00 74 THR A O 1
ATOM 569 N N . ILE A 1 75 ? 8.343 3.118 -14.049 1.00 90.06 75 ILE A N 1
ATOM 570 C CA . ILE A 1 75 ? 6.877 3.131 -13.994 1.00 90.06 75 ILE A CA 1
ATOM 571 C C . ILE A 1 75 ? 6.351 1.874 -13.292 1.00 90.06 75 ILE A C 1
ATOM 573 O O . ILE A 1 75 ? 5.528 1.991 -12.392 1.00 90.06 75 ILE A O 1
ATOM 577 N N . VAL A 1 76 ? 6.850 0.686 -13.640 1.00 88.12 76 VAL A N 1
ATOM 578 C CA . VAL A 1 76 ? 6.424 -0.578 -13.016 1.00 88.12 76 VAL A CA 1
ATOM 579 C C . VAL A 1 76 ? 6.715 -0.590 -11.514 1.00 88.12 76 VAL A C 1
ATOM 581 O O . VAL A 1 76 ? 5.836 -0.942 -10.731 1.00 88.12 76 VAL A O 1
ATOM 584 N N . VAL A 1 77 ? 7.908 -0.158 -11.095 1.00 84.81 77 VAL A N 1
ATOM 585 C CA . VAL A 1 77 ? 8.279 -0.056 -9.674 1.00 84.81 77 VAL A CA 1
ATOM 586 C C . VAL A 1 77 ? 7.388 0.952 -8.952 1.00 84.81 77 VAL A C 1
ATOM 588 O O . VAL A 1 77 ? 6.922 0.678 -7.845 1.00 84.81 77 VAL A O 1
ATOM 591 N N . LEU A 1 78 ? 7.097 2.092 -9.589 1.00 81.88 78 LEU A N 1
ATOM 592 C CA . LEU A 1 78 ? 6.212 3.094 -9.010 1.00 81.88 78 LEU A CA 1
ATOM 593 C C . LEU A 1 78 ? 4.779 2.546 -8.859 1.00 81.88 78 LEU A C 1
ATOM 595 O O . LEU A 1 78 ? 4.157 2.707 -7.811 1.00 81.88 78 LEU A O 1
ATOM 599 N N . LEU A 1 79 ? 4.247 1.851 -9.865 1.00 80.81 79 LEU A N 1
ATOM 600 C CA . LEU A 1 79 ? 2.917 1.244 -9.768 1.00 80.81 79 LEU A CA 1
ATOM 601 C C . LEU A 1 79 ? 2.869 0.173 -8.674 1.00 80.81 79 LEU A C 1
ATOM 603 O O . LEU A 1 79 ? 1.923 0.145 -7.891 1.00 80.81 79 LEU A O 1
ATOM 607 N N . TRP A 1 80 ? 3.895 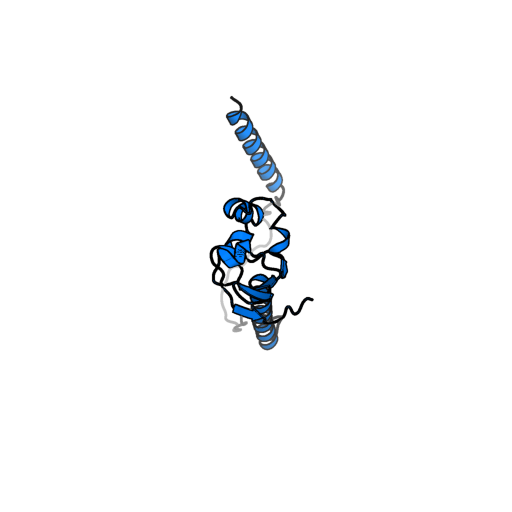-0.674 -8.588 1.00 80.25 80 TRP A N 1
ATOM 608 C CA . TRP A 1 80 ? 3.930 -1.769 -7.624 1.00 80.25 80 TRP A CA 1
ATOM 609 C C . TRP A 1 80 ? 3.981 -1.275 -6.174 1.00 80.25 80 TRP A C 1
ATOM 611 O O . TRP A 1 80 ? 3.256 -1.788 -5.329 1.00 80.25 80 TRP A O 1
ATOM 621 N N . GLY A 1 81 ? 4.779 -0.242 -5.885 1.00 78.25 81 GLY A N 1
ATOM 622 C CA . GLY A 1 81 ? 4.894 0.299 -4.526 1.00 78.25 81 GLY A CA 1
ATOM 623 C C . GLY A 1 81 ? 3.680 1.111 -4.064 1.00 78.25 81 GLY A C 1
ATOM 624 O O . GLY A 1 81 ? 3.418 1.209 -2.867 1.00 78.25 81 GLY A O 1
ATOM 625 N N . LYS A 1 82 ? 2.924 1.709 -4.994 1.00 86.25 82 LYS A N 1
ATOM 626 C CA . LYS A 1 82 ? 1.810 2.609 -4.650 1.00 86.25 82 LYS A CA 1
ATOM 627 C C . LYS A 1 82 ? 0.482 1.879 -4.443 1.00 86.25 82 LYS A C 1
ATOM 629 O O . LYS A 1 82 ? -0.404 2.406 -3.768 1.00 86.25 82 LYS A O 1
ATOM 634 N N . ILE A 1 83 ? 0.322 0.698 -5.037 1.00 86.31 83 ILE A N 1
ATOM 635 C CA . ILE A 1 83 ? -0.935 -0.052 -5.026 1.00 86.31 83 ILE A CA 1
ATOM 636 C C . ILE A 1 83 ? -0.924 -1.063 -3.876 1.00 86.31 83 ILE A C 1
ATOM 638 O O . ILE A 1 83 ? 0.003 -1.852 -3.717 1.00 86.31 83 ILE A O 1
ATOM 642 N N . GLY A 1 84 ? -1.977 -1.045 -3.064 1.00 84.88 84 GLY A N 1
ATOM 643 C CA . GLY A 1 84 ? -2.217 -2.013 -2.006 1.00 84.88 84 GLY A CA 1
ATOM 644 C C . GLY A 1 84 ? -3.500 -2.796 -2.228 1.00 84.88 84 GLY A C 1
ATOM 645 O O . GLY A 1 84 ? -4.515 -2.222 -2.604 1.00 84.88 84 GLY A O 1
ATOM 646 N N . TYR A 1 85 ? -3.468 -4.091 -1.947 1.00 86.69 85 TYR A N 1
ATOM 647 C CA . TYR A 1 85 ? -4.663 -4.914 -1.826 1.00 86.69 85 TYR A CA 1
ATOM 648 C C . TYR A 1 85 ? -5.070 -4.995 -0.354 1.00 86.69 85 TYR A C 1
ATOM 650 O O . TYR A 1 85 ? -4.237 -5.308 0.494 1.00 86.69 85 TYR A O 1
ATOM 658 N N . VAL A 1 86 ? -6.322 -4.673 -0.048 1.00 86.81 86 VAL A N 1
ATOM 659 C CA . VAL A 1 86 ? -6.893 -4.693 1.299 1.00 86.81 86 VAL A CA 1
ATOM 660 C C . VAL A 1 86 ? -7.988 -5.747 1.346 1.00 86.81 86 VAL A C 1
ATOM 662 O O . VAL A 1 86 ? -8.910 -5.700 0.534 1.00 86.81 86 VAL A O 1
ATOM 665 N N . HIS A 1 87 ? -7.907 -6.666 2.300 1.00 86.69 87 HIS A N 1
ATOM 666 C CA . HIS A 1 87 ? -8.902 -7.720 2.504 1.00 86.69 87 HIS A CA 1
ATOM 667 C C . HIS A 1 87 ? -9.234 -7.877 3.994 1.00 86.69 87 HIS A C 1
ATOM 669 O O . HIS A 1 87 ? -8.591 -7.256 4.845 1.00 86.69 87 HIS A O 1
ATOM 675 N N . HIS A 1 88 ? -10.275 -8.662 4.291 1.00 83.81 88 HIS A N 1
ATOM 676 C CA . HIS A 1 88 ? -10.809 -8.878 5.643 1.00 83.81 88 HIS A CA 1
ATOM 677 C C . HIS A 1 88 ? -11.016 -7.570 6.417 1.00 83.81 88 HIS A C 1
ATOM 679 O O . HIS A 1 88 ? -10.271 -7.222 7.332 1.00 83.81 88 HIS A O 1
ATOM 685 N N . ILE A 1 89 ? -12.037 -6.808 6.029 1.00 83.12 89 ILE A N 1
ATOM 686 C CA . ILE A 1 89 ? -12.322 -5.520 6.662 1.00 83.12 89 ILE A CA 1
ATOM 687 C C . ILE A 1 89 ? -13.240 -5.744 7.869 1.00 83.12 89 ILE A C 1
ATOM 689 O O . ILE A 1 89 ? -14.350 -6.246 7.676 1.00 83.12 89 ILE A O 1
ATOM 693 N N . PRO A 1 90 ? -12.807 -5.377 9.090 1.00 84.19 90 PRO A N 1
ATOM 694 C CA . PRO A 1 90 ? -13.617 -5.533 10.288 1.00 84.19 90 PRO A CA 1
ATOM 695 C C . PRO A 1 90 ? -14.799 -4.560 10.265 1.00 84.19 90 PRO A C 1
ATOM 697 O O . PRO A 1 90 ? -14.699 -3.457 9.718 1.00 84.19 90 PRO A O 1
ATOM 700 N N . ASP A 1 91 ? -15.901 -4.931 10.917 1.00 84.56 91 ASP A N 1
ATOM 701 C CA . ASP A 1 91 ? -17.140 -4.140 10.896 1.00 84.56 91 ASP A CA 1
ATOM 702 C C . ASP A 1 91 ? -16.942 -2.720 11.455 1.00 84.56 91 ASP A C 1
ATOM 704 O O . ASP A 1 91 ? -17.479 -1.764 10.906 1.00 84.56 91 ASP A O 1
ATOM 708 N N . LEU A 1 92 ? -16.030 -2.544 12.422 1.00 84.12 92 LEU A N 1
ATOM 709 C CA . LEU A 1 92 ? -15.623 -1.225 12.924 1.00 84.12 92 LEU A CA 1
ATOM 710 C C . LEU A 1 92 ? -15.185 -0.266 11.800 1.00 84.12 92 LEU A C 1
ATOM 712 O O . LEU A 1 92 ? -15.479 0.926 11.852 1.00 84.12 92 LEU A O 1
ATOM 716 N N . VAL A 1 93 ? -14.471 -0.764 10.787 1.00 84.00 93 VAL A N 1
ATOM 717 C CA . VAL A 1 93 ? -14.036 0.051 9.644 1.00 84.00 93 VAL A CA 1
ATOM 718 C C . VAL A 1 93 ? -15.191 0.287 8.677 1.00 84.00 93 VAL A C 1
ATOM 720 O O . VAL A 1 93 ? -15.309 1.389 8.150 1.00 84.00 93 VAL A O 1
ATOM 723 N N . ARG A 1 94 ? -16.068 -0.701 8.471 1.00 84.62 94 ARG A N 1
ATOM 724 C CA . ARG A 1 94 ? -17.245 -0.559 7.596 1.00 84.62 94 ARG A CA 1
ATOM 725 C C . ARG A 1 94 ? -18.222 0.496 8.109 1.00 84.62 94 ARG A C 1
ATOM 727 O O . ARG A 1 94 ? -18.768 1.256 7.311 1.00 84.62 94 ARG A O 1
ATOM 734 N N . ASP A 1 95 ? -18.381 0.570 9.426 1.00 84.25 95 ASP A N 1
ATOM 735 C CA . ASP A 1 95 ? -19.291 1.506 10.085 1.00 84.25 95 ASP A CA 1
ATOM 736 C C . ASP A 1 95 ? -18.768 2.949 10.054 1.00 84.25 95 ASP A C 1
ATOM 738 O O . ASP A 1 95 ? -19.542 3.893 9.898 1.00 84.25 95 ASP A O 1
ATOM 742 N N . ASN A 1 96 ? -17.448 3.133 10.172 1.00 83.38 96 ASN A N 1
ATOM 743 C CA . ASN A 1 96 ? -16.825 4.460 10.197 1.00 83.38 96 ASN A CA 1
ATOM 744 C C . ASN A 1 96 ? -16.414 4.970 8.809 1.00 83.38 96 ASN A C 1
ATOM 746 O O . ASN A 1 96 ? -16.283 6.179 8.613 1.00 83.38 96 ASN A O 1
ATOM 750 N N . VAL A 1 97 ? -16.208 4.075 7.838 1.00 83.31 97 VAL A N 1
ATOM 751 C CA . VAL A 1 97 ? -15.683 4.416 6.512 1.00 83.31 97 VAL A CA 1
ATOM 752 C C . VAL A 1 97 ? -16.652 3.948 5.425 1.00 83.31 97 VAL A C 1
ATOM 754 O O . VAL A 1 97 ? -16.650 2.774 5.044 1.00 83.31 97 VAL A O 1
ATOM 757 N N . PRO A 1 98 ? -17.425 4.874 4.823 1.00 79.50 98 PRO A N 1
ATOM 758 C CA . PRO A 1 98 ? -18.421 4.545 3.799 1.00 79.50 98 PRO A CA 1
ATOM 759 C C . PRO A 1 98 ? -17.844 3.833 2.569 1.00 79.50 98 PRO A C 1
ATOM 761 O O . PRO A 1 98 ? -18.551 3.145 1.836 1.00 79.50 98 PRO A O 1
ATOM 764 N N . ALA A 1 99 ? -16.546 4.006 2.326 1.00 80.31 99 ALA A N 1
ATOM 765 C CA . ALA A 1 99 ? -15.858 3.459 1.170 1.00 80.31 99 ALA A CA 1
ATOM 766 C C . ALA A 1 99 ? -15.804 1.912 1.177 1.00 80.31 99 ALA A C 1
ATOM 768 O O . ALA A 1 99 ? -15.762 1.312 0.099 1.00 80.31 99 ALA A O 1
ATOM 769 N N . TYR A 1 100 ? -15.879 1.291 2.364 1.00 80.69 100 TYR A N 1
ATOM 770 C CA . TYR A 1 100 ? -15.660 -0.142 2.598 1.00 80.69 100 TYR A CA 1
ATOM 771 C C . TYR A 1 100 ? -16.934 -0.966 2.893 1.00 80.69 100 TYR A C 1
ATOM 773 O O . TYR A 1 100 ? -16.840 -2.103 3.351 1.00 80.69 100 TYR A O 1
ATOM 781 N N . GLN A 1 101 ? -18.130 -0.429 2.637 1.00 70.44 101 GLN A N 1
ATOM 782 C CA . GLN A 1 101 ? -19.377 -0.984 3.185 1.00 70.44 101 GLN A CA 1
ATOM 783 C C . GLN A 1 101 ? -19.806 -2.387 2.701 1.00 70.44 101 GLN A C 1
ATOM 785 O O . GLN A 1 101 ? -20.529 -3.041 3.444 1.00 70.44 101 GLN A O 1
ATOM 790 N N . HIS A 1 102 ? -19.437 -2.856 1.499 1.00 66.25 102 HIS A N 1
ATOM 791 C CA . HIS A 1 102 ? -20.151 -4.004 0.890 1.00 66.25 102 HIS A CA 1
ATOM 792 C C . HIS A 1 102 ? -19.291 -5.113 0.268 1.00 66.25 102 HIS A C 1
ATOM 794 O O . HIS A 1 102 ? -19.814 -6.197 0.029 1.00 66.25 102 HIS A O 1
ATOM 800 N N . ASP A 1 103 ? -17.999 -4.890 0.034 1.00 72.50 103 ASP A N 1
ATOM 801 C CA . ASP A 1 103 ? -17.162 -5.827 -0.724 1.00 72.50 103 ASP A CA 1
ATOM 802 C C . ASP A 1 103 ? -16.141 -6.582 0.151 1.00 72.50 103 ASP A C 1
ATOM 804 O O . ASP A 1 103 ? -15.805 -6.159 1.264 1.00 72.50 103 ASP A O 1
ATOM 808 N N . ALA A 1 104 ? -15.659 -7.724 -0.352 1.00 72.19 104 ALA A N 1
ATOM 809 C CA . ALA A 1 104 ? -14.732 -8.611 0.359 1.00 72.19 104 ALA A CA 1
ATOM 810 C C . ALA A 1 104 ? -13.267 -8.144 0.265 1.00 72.19 104 ALA A C 1
ATOM 812 O O . ALA A 1 104 ? -12.498 -8.326 1.212 1.00 72.19 104 ALA A O 1
ATOM 813 N N . GLY A 1 105 ? -12.902 -7.491 -0.844 1.00 80.81 105 GLY A N 1
ATOM 814 C CA . GLY A 1 105 ? -11.549 -7.003 -1.104 1.00 80.81 105 GLY A CA 1
ATOM 815 C C . GLY A 1 105 ? -11.530 -5.689 -1.882 1.00 80.81 105 GLY A C 1
ATOM 816 O O . GLY A 1 105 ? -12.409 -5.405 -2.699 1.00 80.81 105 GLY A O 1
ATOM 817 N N . TYR A 1 106 ? -10.509 -4.871 -1.641 1.00 83.88 106 TYR A N 1
ATOM 818 C CA . TYR A 1 106 ? -10.375 -3.537 -2.220 1.00 83.88 106 TYR A CA 1
ATOM 819 C C . TYR A 1 106 ? -8.952 -3.289 -2.692 1.00 83.88 106 TYR A C 1
ATOM 821 O O . TYR A 1 106 ? -7.981 -3.564 -1.991 1.00 83.88 106 TYR A O 1
ATOM 829 N N . LEU A 1 107 ? -8.828 -2.703 -3.877 1.00 86.12 107 LEU A N 1
ATOM 830 C CA . LEU A 1 107 ? -7.564 -2.168 -4.354 1.00 86.12 107 LEU A CA 1
ATOM 831 C C . LEU A 1 107 ? -7.484 -0.694 -3.961 1.00 86.12 107 LEU A C 1
ATOM 833 O O . LEU A 1 107 ? -8.320 0.106 -4.383 1.00 86.12 107 LEU A O 1
ATOM 837 N N . VAL A 1 108 ? -6.488 -0.334 -3.161 1.00 87.25 108 VAL A N 1
ATOM 838 C CA . VAL A 1 108 ? -6.353 0.995 -2.559 1.00 87.25 108 VAL A CA 1
ATOM 839 C C . VAL A 1 108 ? -4.997 1.593 -2.906 1.00 87.25 108 VAL A C 1
ATOM 841 O O . VAL A 1 108 ? -3.972 0.912 -2.885 1.00 87.25 108 VAL A O 1
ATOM 844 N N . LEU A 1 109 ? -4.976 2.888 -3.210 1.00 85.44 109 LEU A N 1
ATOM 845 C CA . LEU A 1 109 ? -3.738 3.631 -3.389 1.00 85.44 109 LEU A CA 1
ATOM 846 C C . LEU A 1 109 ? -3.191 4.048 -2.019 1.00 85.44 109 LEU A C 1
ATOM 848 O O . LEU A 1 109 ? -3.812 4.832 -1.300 1.00 85.44 109 LEU A O 1
ATOM 852 N N . LYS A 1 110 ? -2.013 3.542 -1.656 1.00 83.75 110 LYS A N 1
ATOM 853 C CA . LYS A 1 110 ? -1.359 3.889 -0.391 1.00 83.75 110 LYS A CA 1
ATOM 854 C C . LYS A 1 110 ? -0.689 5.255 -0.519 1.00 83.75 110 LYS A C 1
ATOM 856 O O . LYS A 1 110 ? -0.088 5.530 -1.561 1.00 83.75 110 LYS A O 1
ATOM 861 N N . PRO A 1 111 ? -0.755 6.143 0.489 1.00 77.81 111 PRO A N 1
ATOM 862 C CA . PRO A 1 111 ? -0.070 7.432 0.422 1.00 77.81 111 PRO A CA 1
ATOM 863 C C . PRO A 1 111 ? 1.459 7.288 0.471 1.00 77.81 111 PRO A C 1
ATOM 865 O O . PRO A 1 111 ? 2.152 8.078 -0.170 1.00 77.81 111 PRO A O 1
ATOM 868 N N . TRP A 1 112 ? 1.983 6.238 1.102 1.00 77.12 112 TRP A N 1
ATOM 869 C CA . TRP A 1 112 ? 3.413 5.919 1.167 1.00 77.12 112 TRP A CA 1
ATOM 870 C C . TRP A 1 112 ? 3.835 4.854 0.137 1.00 77.12 112 TRP A C 1
ATOM 872 O O . TRP A 1 112 ? 3.001 4.146 -0.421 1.00 77.12 112 TRP A O 1
ATOM 882 N N . TRP A 1 113 ? 5.146 4.753 -0.108 1.00 75.06 113 TRP A N 1
ATOM 883 C CA . TRP A 1 113 ? 5.757 3.826 -1.078 1.00 75.06 113 TRP A CA 1
ATOM 884 C C . TRP A 1 113 ? 6.183 2.480 -0.480 1.00 75.06 113 TRP A C 1
ATOM 886 O O . TRP A 1 113 ? 6.337 1.503 -1.206 1.00 75.06 113 TRP A O 1
ATOM 896 N N . PHE A 1 114 ? 6.420 2.435 0.833 1.00 70.19 114 PHE A N 1
ATOM 897 C CA . PHE A 1 114 ? 6.999 1.280 1.517 1.00 70.19 114 PHE A CA 1
ATOM 898 C C . PHE A 1 114 ? 5.986 0.641 2.466 1.00 70.19 114 PHE A C 1
ATOM 900 O O . PHE A 1 114 ? 5.641 1.216 3.491 1.00 70.19 114 PHE A O 1
ATOM 907 N N . GLY A 1 115 ? 5.498 -0.547 2.122 1.00 72.75 115 GLY A N 1
ATOM 908 C CA . GLY A 1 115 ? 4.585 -1.323 2.956 1.00 72.75 115 GLY A CA 1
ATOM 909 C C . GLY A 1 115 ? 4.268 -2.675 2.315 1.00 72.75 115 GLY A C 1
ATOM 910 O O . GLY A 1 115 ? 4.584 -2.881 1.142 1.00 72.75 115 GLY A O 1
ATOM 911 N N . PRO A 1 116 ? 3.648 -3.608 3.054 1.00 79.94 116 PRO A N 1
ATOM 912 C CA . PRO A 1 116 ? 3.245 -4.890 2.502 1.00 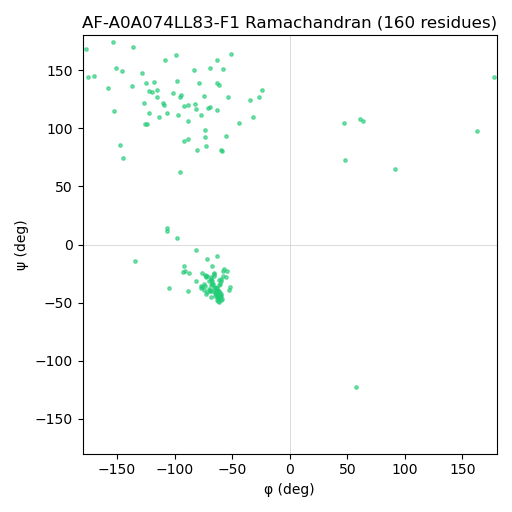79.94 116 PRO A CA 1
ATOM 913 C C . PRO A 1 116 ? 2.231 -4.648 1.377 1.00 79.94 116 PRO A C 1
ATOM 915 O O . PRO A 1 116 ? 1.354 -3.798 1.544 1.00 79.94 116 PRO A O 1
ATOM 918 N N . PRO A 1 117 ? 2.323 -5.342 0.230 1.00 80.56 117 PRO A N 1
ATOM 919 C CA . PRO A 1 117 ? 1.393 -5.146 -0.882 1.00 80.56 117 PRO A CA 1
ATOM 920 C C . PRO A 1 117 ? -0.032 -5.548 -0.487 1.00 80.56 117 PRO A C 1
ATOM 922 O O . PRO A 1 117 ? -0.982 -4.844 -0.819 1.00 80.56 117 PRO A O 1
ATOM 925 N N . VAL A 1 118 ? -0.158 -6.611 0.306 1.00 84.31 118 VAL A N 1
ATOM 926 C CA . VAL A 1 118 ? -1.411 -7.135 0.852 1.00 84.31 118 VAL A CA 1
ATOM 927 C C . VAL A 1 118 ? -1.554 -6.685 2.306 1.00 84.31 118 VAL A C 1
ATOM 929 O O . VAL A 1 118 ? -0.605 -6.802 3.079 1.00 84.31 118 VAL A O 1
ATOM 932 N N . LEU A 1 119 ? -2.711 -6.133 2.667 1.00 85.56 119 LEU A N 1
ATOM 933 C CA . LEU A 1 119 ? -3.013 -5.641 4.007 1.00 85.56 119 LEU A CA 1
ATOM 934 C C . LEU A 1 119 ? -4.313 -6.268 4.518 1.00 85.56 119 LEU A C 1
ATOM 936 O O . LEU A 1 119 ? -5.373 -6.088 3.922 1.00 85.56 119 LEU A O 1
ATOM 940 N N . ASP A 1 120 ? -4.217 -6.951 5.652 1.00 86.44 120 ASP A N 1
ATOM 941 C CA . ASP A 1 120 ? -5.357 -7.510 6.372 1.00 86.44 120 ASP A CA 1
ATOM 942 C C . ASP A 1 120 ? -5.756 -6.534 7.490 1.00 86.44 120 ASP A C 1
ATOM 944 O O . ASP A 1 120 ? -5.000 -6.319 8.442 1.00 86.44 120 ASP A O 1
ATOM 948 N N . LEU A 1 121 ? -6.922 -5.893 7.363 1.00 83.62 121 LEU A N 1
ATOM 949 C CA . LEU A 1 121 ? -7.382 -4.909 8.354 1.00 83.62 121 LEU A CA 1
ATOM 950 C C . LEU A 1 121 ? -7.905 -5.558 9.640 1.00 83.62 121 LEU A C 1
ATOM 952 O O . LEU A 1 121 ? -7.887 -4.917 10.699 1.00 83.62 121 LEU A O 1
ATOM 956 N N . ASN A 1 122 ? -8.348 -6.811 9.566 1.00 85.00 122 ASN A N 1
ATOM 957 C CA . ASN A 1 122 ? -8.874 -7.561 10.697 1.00 85.00 122 ASN A CA 1
ATOM 958 C C . ASN A 1 122 ? -7.770 -7.919 11.699 1.00 85.00 122 ASN A C 1
ATOM 960 O O . ASN A 1 122 ? -7.996 -7.894 12.903 1.00 85.00 122 ASN A O 1
ATOM 964 N N . THR A 1 123 ? -6.539 -8.127 11.227 1.00 84.69 123 THR A N 1
ATOM 965 C CA . THR A 1 123 ? -5.366 -8.390 12.086 1.00 84.69 123 THR A CA 1
ATOM 966 C C . THR A 1 123 ? -5.141 -7.302 13.151 1.00 84.69 123 THR A C 1
ATOM 968 O O . THR A 1 123 ? -4.614 -7.571 14.234 1.00 84.69 123 THR A O 1
ATOM 971 N N . TYR A 1 124 ? -5.568 -6.066 12.880 1.00 82.75 124 TYR A N 1
ATOM 972 C CA . TYR A 1 124 ? -5.431 -4.932 13.801 1.00 82.75 124 TYR A CA 1
ATOM 973 C C . TYR A 1 124 ? -6.652 -4.736 14.715 1.00 82.75 124 TYR A C 1
ATOM 975 O O . TYR A 1 124 ? -6.562 -4.091 15.772 1.00 82.75 124 TYR A O 1
ATOM 983 N N . ALA A 1 125 ? -7.789 -5.324 14.342 1.00 79.62 125 ALA A N 1
ATOM 984 C CA . ALA A 1 125 ? -8.991 -5.371 15.153 1.00 79.62 125 ALA A CA 1
ATOM 985 C C . ALA A 1 125 ? -8.844 -6.500 16.179 1.00 79.62 125 ALA A C 1
ATOM 987 O O . ALA A 1 125 ? -9.323 -7.609 15.989 1.00 79.62 125 ALA A O 1
ATOM 988 N N . ARG A 1 126 ? -8.141 -6.243 17.292 1.00 74.56 126 ARG A N 1
ATOM 989 C CA . ARG A 1 126 ? -8.204 -7.184 18.421 1.00 74.56 126 ARG A CA 1
ATOM 990 C C . ARG A 1 126 ? -9.622 -7.236 18.962 1.00 74.56 126 ARG A C 1
ATOM 992 O O . ARG A 1 126 ? -10.200 -6.172 19.201 1.00 74.56 126 ARG A O 1
ATOM 999 N N . ASP A 1 127 ? -10.068 -8.446 19.285 1.00 66.50 127 ASP A N 1
ATOM 1000 C CA . ASP A 1 127 ? -11.259 -8.714 20.086 1.00 66.50 127 ASP A CA 1
ATOM 1001 C C . ASP A 1 127 ? -11.155 -7.975 21.420 1.00 66.50 127 ASP A C 1
ATOM 1003 O O . ASP A 1 127 ? -10.527 -8.413 22.384 1.00 66.50 127 ASP A O 1
ATOM 1007 N N . THR A 1 128 ? -11.715 -6.775 21.438 1.00 65.69 128 THR A N 1
ATOM 1008 C CA . THR A 1 128 ? -11.799 -5.920 22.610 1.00 65.69 128 THR A CA 1
ATOM 1009 C C . THR A 1 128 ? -13.287 -5.707 22.835 1.00 65.69 128 THR A C 1
ATOM 1011 O O . THR A 1 128 ? -13.996 -5.365 21.893 1.00 65.69 128 THR A O 1
ATOM 1014 N N . GLU A 1 129 ? -13.774 -5.896 24.064 1.00 66.44 129 GLU A N 1
ATOM 1015 C CA . GLU A 1 129 ? -15.212 -5.800 24.385 1.00 66.44 129 GLU A CA 1
ATOM 1016 C C . GLU A 1 129 ? -15.835 -4.442 24.012 1.00 66.44 129 GLU A C 1
ATOM 1018 O O . GLU A 1 129 ? -17.048 -4.336 23.836 1.00 66.44 129 GLU A O 1
ATOM 1023 N N . ARG A 1 130 ? -15.009 -3.397 23.869 1.00 72.75 130 ARG A N 1
ATOM 1024 C CA . ARG A 1 130 ? -15.390 -2.134 23.235 1.00 72.75 130 ARG A CA 1
ATOM 1025 C C . ARG A 1 130 ? -14.470 -1.842 22.054 1.00 72.75 130 ARG A C 1
ATOM 1027 O O . ARG A 1 130 ? -13.287 -1.574 22.282 1.00 72.75 130 ARG A O 1
ATOM 1034 N N . PRO A 1 131 ? -14.985 -1.867 20.818 1.00 74.31 131 PRO A N 1
ATOM 1035 C CA . PRO A 1 131 ? -14.214 -1.438 19.668 1.00 74.31 131 PRO A CA 1
ATOM 1036 C C . PRO A 1 131 ? -14.043 0.089 19.722 1.00 74.31 131 PRO A C 1
ATOM 1038 O O . PRO A 1 131 ? -15.017 0.838 19.711 1.00 74.31 131 PRO A O 1
ATOM 1041 N N . ASP A 1 132 ? -12.794 0.542 19.835 1.00 85.75 132 ASP A N 1
ATOM 1042 C CA . ASP A 1 132 ? -12.420 1.959 19.872 1.00 85.75 132 ASP A CA 1
ATOM 1043 C C . ASP A 1 132 ? -11.685 2.335 18.578 1.00 85.75 132 ASP A C 1
ATOM 1045 O O . ASP A 1 132 ? -10.656 1.743 18.235 1.00 85.75 132 ASP A O 1
ATOM 1049 N N . TRP A 1 133 ? -12.230 3.321 17.861 1.00 85.06 133 TRP A N 1
ATOM 1050 C CA . TRP A 1 133 ? -11.703 3.811 16.590 1.00 85.06 133 TRP A CA 1
ATOM 1051 C C . TRP A 1 133 ? -10.331 4.467 16.724 1.00 85.06 133 TRP A C 1
ATOM 1053 O O . TRP A 1 133 ? -9.450 4.242 15.893 1.00 85.06 133 TRP A O 1
ATOM 1063 N N . GLU A 1 134 ? -10.118 5.250 17.781 1.00 86.81 134 GLU A N 1
ATOM 1064 C CA . GLU A 1 134 ? -8.848 5.948 17.985 1.00 86.81 134 GLU A CA 1
ATOM 1065 C C . GLU A 1 134 ? -7.736 4.951 18.315 1.00 86.81 134 GLU A C 1
ATOM 1067 O O . GLU A 1 134 ? -6.631 5.029 17.773 1.00 86.81 134 GLU A O 1
ATOM 1072 N N . LEU A 1 135 ? -8.053 3.938 19.126 1.00 85.50 135 LEU A N 1
ATOM 1073 C CA . LEU A 1 135 ? -7.126 2.851 19.426 1.00 85.50 135 LEU A CA 1
ATOM 1074 C C . LEU A 1 135 ? -6.824 1.996 18.187 1.00 85.50 135 LEU A C 1
ATOM 1076 O O . LEU A 1 135 ? -5.688 1.556 18.008 1.00 85.50 135 LEU A O 1
ATOM 1080 N N . TYR A 1 136 ? -7.816 1.763 17.324 1.00 86.56 136 TYR A N 1
ATOM 1081 C CA . TYR A 1 136 ? -7.624 1.055 16.060 1.00 86.56 136 TYR A CA 1
ATOM 1082 C C . TYR A 1 136 ? -6.678 1.818 15.123 1.00 86.56 136 TYR A C 1
ATOM 1084 O O . TYR A 1 136 ? -5.701 1.241 14.642 1.00 86.56 136 TYR A O 1
ATOM 1092 N N . LYS A 1 137 ? -6.882 3.131 14.942 1.00 87.38 137 LYS A N 1
ATOM 1093 C CA . LYS A 1 137 ? -5.970 3.986 14.162 1.00 87.38 137 LYS A CA 1
ATOM 1094 C C . LYS A 1 137 ? -4.557 4.000 14.741 1.00 87.38 137 LYS A C 1
ATOM 1096 O O . LYS A 1 137 ? -3.591 3.858 13.995 1.00 87.38 137 LYS A O 1
ATOM 1101 N N . ALA A 1 138 ? -4.425 4.081 16.065 1.00 85.69 138 ALA A N 1
ATOM 1102 C CA . ALA A 1 138 ? -3.124 4.016 16.728 1.00 85.69 138 ALA A CA 1
ATOM 1103 C C . ALA A 1 138 ? -2.394 2.682 16.475 1.00 85.69 138 ALA A C 1
ATOM 1105 O O . ALA A 1 138 ? -1.173 2.669 16.340 1.00 85.69 138 ALA A O 1
ATOM 1106 N N . ARG A 1 139 ? -3.126 1.562 16.371 1.00 85.31 139 ARG A N 1
ATOM 1107 C CA . ARG A 1 139 ? -2.560 0.242 16.027 1.00 85.31 139 ARG A CA 1
ATOM 1108 C C . ARG A 1 139 ? -2.186 0.120 14.554 1.00 85.31 139 ARG A C 1
ATOM 1110 O O . ARG A 1 139 ? -1.224 -0.575 14.242 1.00 85.31 139 ARG A O 1
ATOM 1117 N N . LEU A 1 140 ? -2.938 0.769 13.667 1.00 84.50 140 LEU A N 1
ATOM 1118 C CA . LEU A 1 140 ? -2.589 0.862 12.252 1.00 84.50 140 LEU A CA 1
ATOM 1119 C C . LEU A 1 140 ? -1.327 1.707 12.040 1.00 84.50 140 LEU A C 1
ATOM 1121 O O . LEU A 1 140 ? -0.570 1.429 11.116 1.00 84.50 140 LEU A O 1
ATOM 1125 N N . GLY A 1 141 ? -1.077 2.715 12.879 1.00 84.88 141 GLY A N 1
ATOM 1126 C CA . GLY A 1 141 ? 0.093 3.584 12.753 1.00 84.88 141 GLY A CA 1
ATOM 1127 C C . GLY A 1 141 ? 0.123 4.257 11.380 1.00 84.88 141 GLY A C 1
ATOM 1128 O O . GLY A 1 141 ? -0.854 4.885 10.976 1.00 84.88 141 GLY A O 1
ATOM 1129 N N . ASP A 1 142 ? 1.207 4.058 10.629 1.00 80.38 142 ASP A N 1
ATOM 1130 C CA . ASP A 1 142 ? 1.350 4.593 9.268 1.00 80.38 142 ASP A CA 1
ATOM 1131 C C . ASP A 1 142 ? 0.232 4.116 8.328 1.00 80.38 142 ASP A C 1
ATOM 1133 O O . ASP A 1 142 ? -0.155 4.842 7.415 1.00 80.38 142 ASP A O 1
ATOM 1137 N N . TYR A 1 143 ? -0.356 2.940 8.588 1.00 81.81 143 TYR A N 1
ATOM 1138 C CA . TYR A 1 143 ? -1.440 2.383 7.782 1.00 81.81 143 TYR A CA 1
ATOM 1139 C C . TYR A 1 143 ? -2.778 3.116 7.950 1.00 81.81 143 TYR A C 1
ATOM 1141 O O . TYR A 1 143 ? -3.678 2.920 7.130 1.00 81.81 143 TYR A O 1
ATOM 1149 N N . ALA A 1 144 ? -2.918 3.982 8.961 1.00 83.81 144 ALA A N 1
ATOM 1150 C CA . ALA A 1 144 ? -4.179 4.648 9.291 1.00 83.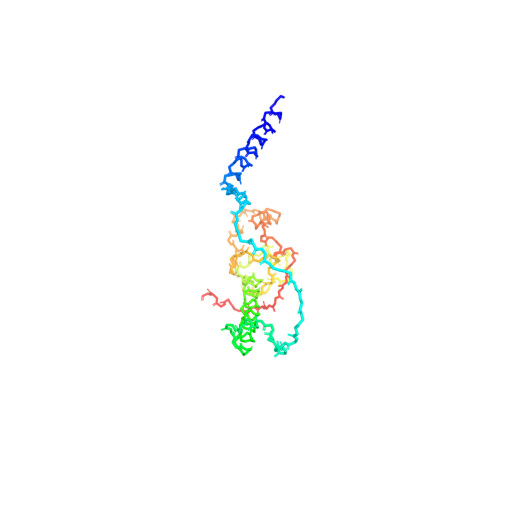81 144 ALA A CA 1
ATOM 1151 C C . ALA A 1 144 ? -4.719 5.498 8.133 1.00 83.81 144 ALA A C 1
ATOM 1153 O O . ALA A 1 144 ? -5.931 5.575 7.939 1.00 83.81 144 ALA A O 1
ATOM 1154 N N . ALA A 1 145 ? -3.846 6.045 7.281 1.00 83.44 145 ALA A N 1
ATOM 1155 C CA . ALA A 1 145 ? -4.290 6.869 6.159 1.00 83.44 145 ALA A CA 1
ATOM 1156 C C . ALA A 1 145 ? -5.05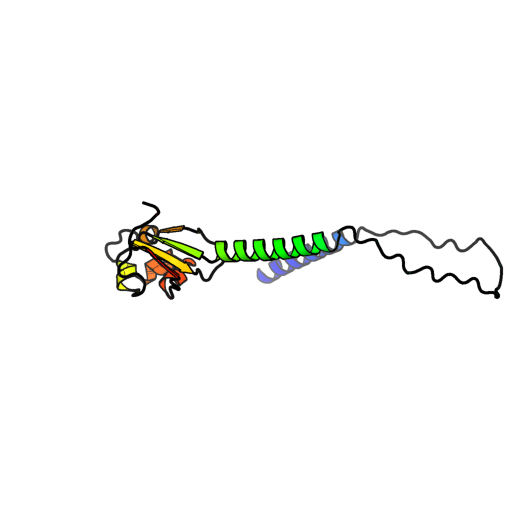6 6.085 5.068 1.00 83.44 145 ALA A C 1
ATOM 1158 O O . ALA A 1 145 ? -5.806 6.698 4.313 1.00 83.44 145 ALA A O 1
ATOM 1159 N N . ILE A 1 146 ? -4.940 4.746 5.007 1.00 82.94 146 ILE A N 1
ATOM 1160 C CA . ILE A 1 146 ? -5.804 3.890 4.156 1.00 82.94 146 ILE A CA 1
ATOM 1161 C C . ILE A 1 146 ? -7.261 3.931 4.622 1.00 82.94 146 ILE A C 1
ATOM 1163 O O . ILE A 1 146 ? -8.171 3.643 3.847 1.00 82.94 146 ILE A O 1
ATOM 1167 N N . VAL A 1 147 ? -7.477 4.251 5.892 1.00 84.25 147 VAL A N 1
ATOM 1168 C CA . VAL A 1 147 ? -8.776 4.204 6.549 1.00 84.25 147 VAL A CA 1
ATOM 1169 C C . VAL A 1 147 ? -9.342 5.614 6.738 1.00 84.25 147 VAL A C 1
ATOM 1171 O O . VAL A 1 147 ? -10.530 5.816 6.512 1.00 84.25 147 VAL A O 1
ATOM 1174 N N . ASP A 1 148 ? -8.497 6.604 7.040 1.00 84.19 148 ASP A N 1
ATOM 1175 C CA . ASP A 1 148 ? -8.909 8.010 7.165 1.00 84.19 148 ASP A CA 1
ATOM 1176 C C . ASP A 1 148 ? -9.293 8.646 5.819 1.00 84.19 148 ASP A C 1
ATOM 1178 O O . ASP A 1 148 ? -10.225 9.448 5.753 1.00 84.19 148 ASP A O 1
ATOM 1182 N N . ASN A 1 149 ? -8.577 8.323 4.735 1.00 81.69 149 ASN A N 1
ATOM 1183 C CA . ASN A 1 149 ? -8.879 8.858 3.406 1.00 81.69 149 ASN A CA 1
ATOM 1184 C C . ASN A 1 149 ? -8.592 7.818 2.305 1.00 81.69 149 ASN A C 1
ATOM 1186 O O . ASN A 1 149 ? -7.571 7.893 1.612 1.00 81.69 149 ASN A O 1
ATOM 1190 N N . PRO A 1 150 ? -9.464 6.801 2.167 1.00 81.31 150 PRO A N 1
ATOM 1191 C CA . PRO A 1 150 ? -9.257 5.704 1.230 1.00 81.31 150 PRO A CA 1
ATOM 1192 C C . PRO A 1 150 ? -9.385 6.162 -0.227 1.00 81.31 150 PRO A C 1
ATOM 1194 O O . PRO A 1 150 ? -10.465 6.525 -0.693 1.00 81.31 150 PRO A O 1
ATOM 1197 N N . TYR A 1 151 ? -8.303 6.032 -0.993 1.00 84.81 151 TYR A N 1
ATOM 1198 C CA . TYR A 1 151 ? -8.336 6.140 -2.454 1.00 84.81 151 TYR A CA 1
ATOM 1199 C C . TYR A 1 151 ? -8.548 4.760 -3.076 1.00 84.81 151 TYR A C 1
ATOM 1201 O O . TYR A 1 151 ? -7.589 4.042 -3.363 1.00 84.81 151 TYR A O 1
ATOM 1209 N N . ILE A 1 152 ? -9.809 4.376 -3.269 1.00 84.50 152 ILE A N 1
ATOM 1210 C CA . ILE A 1 152 ? -10.174 3.069 -3.830 1.00 84.50 152 ILE A CA 1
ATOM 1211 C C . ILE A 1 152 ? -10.090 3.119 -5.357 1.00 84.50 152 ILE A C 1
ATOM 1213 O O . ILE A 1 152 ? -10.781 3.902 -6.003 1.00 84.50 152 ILE A O 1
ATOM 1217 N N . LEU A 1 153 ? -9.256 2.252 -5.926 1.00 85.31 153 LEU A N 1
ATOM 1218 C CA . LEU A 1 153 ? -9.112 2.063 -7.369 1.00 85.31 153 LEU A CA 1
ATOM 1219 C C . LEU A 1 153 ? -10.100 1.024 -7.900 1.00 85.31 153 LEU A C 1
ATOM 1221 O O . LEU A 1 153 ? -10.649 1.189 -8.987 1.00 85.31 153 LEU A O 1
ATOM 1225 N N . TRP A 1 154 ? -10.300 -0.060 -7.147 1.00 85.12 154 TRP A N 1
ATOM 1226 C CA . TRP A 1 154 ? -11.134 -1.181 -7.565 1.00 85.12 154 TRP A CA 1
ATOM 1227 C C . TRP A 1 154 ? -11.763 -1.894 -6.370 1.00 85.12 154 TRP A C 1
ATOM 1229 O O . TRP A 1 154 ? -11.195 -1.906 -5.276 1.00 85.12 154 TRP A O 1
ATOM 1239 N N . LYS A 1 155 ? -12.928 -2.499 -6.598 1.00 85.19 155 LYS A N 1
ATOM 1240 C CA . LYS A 1 155 ? -13.704 -3.247 -5.607 1.00 85.19 155 LYS A CA 1
ATOM 1241 C C . LYS A 1 155 ? -13.919 -4.666 -6.117 1.00 85.19 155 LYS A C 1
ATOM 1243 O O . LYS A 1 155 ? -14.282 -4.845 -7.280 1.00 85.19 155 LYS A O 1
ATOM 1248 N N . PHE A 1 156 ? -13.674 -5.656 -5.270 1.00 80.94 156 PHE A N 1
ATOM 1249 C CA . PHE A 1 156 ? -13.833 -7.064 -5.611 1.00 80.94 156 PHE A CA 1
ATOM 1250 C C . PHE A 1 156 ? -15.033 -7.648 -4.872 1.00 80.94 156 PHE A C 1
ATOM 1252 O O . PHE A 1 156 ? -15.056 -7.662 -3.643 1.00 80.94 156 PHE A O 1
ATOM 1259 N N . ALA A 1 157 ? -16.010 -8.150 -5.632 1.00 74.75 157 ALA A N 1
ATOM 1260 C CA . ALA A 1 157 ? -17.198 -8.800 -5.076 1.00 74.75 157 ALA A CA 1
ATOM 1261 C C . ALA A 1 157 ? -16.843 -10.044 -4.238 1.00 74.75 157 ALA A C 1
ATOM 1263 O O . ALA A 1 157 ? -17.485 -10.314 -3.229 1.00 74.75 157 ALA A O 1
ATOM 1264 N N . GLU A 1 158 ? -15.791 -10.760 -4.634 1.00 73.69 158 GLU A N 1
ATOM 1265 C CA . GLU A 1 158 ? -15.253 -11.940 -3.953 1.00 73.69 158 GLU A CA 1
ATOM 1266 C C . GLU A 1 158 ? -13.751 -11.746 -3.731 1.00 73.69 158 GLU A C 1
ATOM 1268 O O . GLU A 1 158 ? -13.092 -11.086 -4.536 1.00 73.69 158 GLU A O 1
ATOM 1273 N N . ASP A 1 159 ? -13.212 -12.283 -2.637 1.00 71.44 159 ASP A N 1
ATOM 1274 C CA . ASP A 1 159 ? -11.795 -12.145 -2.296 1.00 71.44 159 ASP A CA 1
ATOM 1275 C C . ASP A 1 159 ? -10.939 -13.093 -3.161 1.00 71.44 159 ASP A C 1
ATOM 1277 O O . ASP A 1 159 ? -11.018 -14.307 -2.977 1.00 71.44 159 ASP A O 1
ATOM 1281 N N . PRO A 1 160 ? -10.111 -12.592 -4.101 1.00 66.69 160 PRO A N 1
ATOM 1282 C CA . PRO A 1 160 ? -9.222 -13.427 -4.910 1.00 66.69 160 PRO A CA 1
ATOM 1283 C C . PRO A 1 160 ? -8.143 -14.188 -4.125 1.00 66.69 160 PRO A C 1
ATOM 1285 O O . PRO A 1 160 ? -7.447 -14.999 -4.735 1.00 66.69 160 PRO A O 1
ATOM 1288 N N . LEU A 1 161 ? -7.939 -13.900 -2.834 1.00 67.50 161 LEU A N 1
ATOM 1289 C CA . LEU A 1 161 ? -6.900 -14.527 -2.007 1.00 67.50 161 LEU A CA 1
ATOM 1290 C C . LEU A 1 161 ? -7.441 -15.548 -0.986 1.00 67.50 161 LEU A C 1
ATOM 1292 O O . LEU A 1 161 ? -6.676 -15.970 -0.115 1.00 67.50 161 LEU A O 1
ATOM 1296 N N . GLN A 1 162 ? -8.717 -15.945 -1.092 1.00 58.06 162 GLN A N 1
ATOM 1297 C CA . GLN A 1 162 ? -9.313 -17.033 -0.298 1.00 58.06 162 GLN A CA 1
ATOM 1298 C C . GLN A 1 162 ? -8.985 -18.431 -0.831 1.00 58.06 162 GLN A C 1
ATOM 1300 O O . GLN A 1 162 ? -8.942 -18.618 -2.068 1.00 58.06 162 GLN A O 1
#

Secondary structure (DSSP, 8-state):
-HHHHHHHHHHHHHHHHHHHTT----------------------------------SS-HHHHHHHHHHHHHHHHHHHHHHHEEEEE---HHHHHH-GGGSS-SEEEEE-SSS-S-SEEESGGG----SS--HHHHHHHHGGGGHHHHS-EEEEEESS-TT-

InterPro domains:
  IPR059795 WWFGPP domain [PF26920] (84-156)

Radius of gyration: 33.27 Å; Cα contacts (8 Å, |Δi|>4): 126; chains: 1; bounding box: 88×48×75 Å

Sequence (162 aa):
MQEHAALQEIQQAREEATATSAVVAPVLEPDERDLLLSPAPARAEESAGTDGELQPFFSTWQRVLLWTGTVLVTIVVLLWGKIGYVHHIPDLVRDNVPAYQHDAGYLVLKPWWFGPPVLDLNTYARDTERPDWELYKARLGDYAAIVDNPYILWKFAEDPLQ

pLDDT: mean 72.03, std 16.14, range [35.16, 95.25]

Foldseek 3Di:
DVVVVVVVVVVVVVVVVVVVVPPDDDDDDDDPDDDDDDDDDDDDDDDPPPDPPPPPPDDPVVVVVVVVVVVVVVVVLQVQQQKAKEAAADVVLLVQAVVPPAAGIFIWGQPDRDDDRYHYLVVLVPPDVDGDPVSSLVSCPSPNCCRVPTPTPDGHNDDPVD

Mean predicted aligned error: 18.83 Å

Solvent-accessible surface area (backbone atoms only — not comparable to full-atom values): 10288 Å² total; per-residue (Å²): 124,69,70,64,55,59,57,48,55,56,49,52,57,51,50,54,54,53,60,65,69,64,81,77,79,85,88,80,82,88,84,90,80,87,83,80,89,82,82,85,83,89,80,90,78,90,68,90,73,69,72,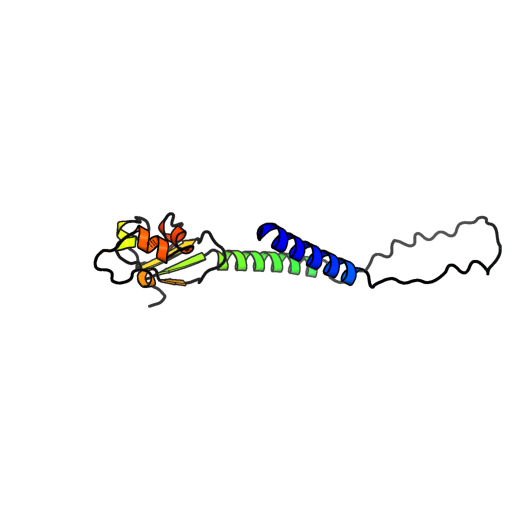89,71,73,72,68,93,58,55,74,65,56,52,51,52,49,50,53,48,50,52,51,52,49,50,51,52,52,53,58,39,29,44,27,42,37,34,53,75,42,66,74,52,31,76,75,26,80,91,54,63,84,56,44,22,36,34,31,53,44,96,57,63,84,73,71,49,66,41,62,51,36,81,60,59,66,96,47,102,67,88,51,68,68,61,41,39,62,66,43,47,88,57,28,53,59,64,79,62,62,46,71,78,44,78,29,83,61,53,91,87,115